Protein AF-A0A7C6ESM1-F1 (afdb_monomer)

Structure (mmCIF, N/CA/C/O backbone):
data_AF-A0A7C6ESM1-F1
#
_entry.id   AF-A0A7C6ESM1-F1
#
loop_
_atom_site.group_PDB
_atom_site.id
_atom_site.type_symbol
_atom_site.label_atom_id
_atom_site.label_alt_id
_atom_site.label_comp_id
_atom_site.label_asym_id
_atom_site.label_entity_id
_atom_site.label_seq_id
_atom_site.pdbx_PDB_ins_code
_atom_site.Cartn_x
_atom_site.Cartn_y
_atom_site.Cartn_z
_atom_site.occupancy
_atom_site.B_iso_or_equiv
_atom_site.auth_seq_id
_atom_site.auth_comp_id
_atom_site.auth_asym_id
_atom_site.auth_atom_id
_atom_site.pdbx_PDB_model_num
ATOM 1 N N . MET A 1 1 ? 34.064 18.690 -39.859 1.00 47.00 1 MET A N 1
ATOM 2 C CA . MET A 1 1 ? 33.308 17.710 -40.668 1.00 47.00 1 MET A CA 1
ATOM 3 C C . MET A 1 1 ? 33.018 16.510 -39.776 1.00 47.00 1 MET A C 1
ATOM 5 O O . MET A 1 1 ? 33.960 15.828 -39.401 1.00 47.00 1 MET A O 1
ATOM 9 N N . ARG A 1 2 ? 31.771 16.318 -39.319 1.00 55.22 2 ARG A N 1
ATOM 10 C CA . ARG A 1 2 ? 31.392 15.103 -38.573 1.00 55.22 2 ARG A CA 1
ATOM 11 C C . ARG A 1 2 ? 31.252 13.973 -39.590 1.00 55.22 2 ARG A C 1
ATOM 13 O O . ARG A 1 2 ? 30.474 14.120 -40.528 1.00 55.22 2 ARG A O 1
ATOM 20 N N . ALA A 1 3 ? 32.026 12.904 -39.425 1.00 63.38 3 ALA A N 1
ATOM 21 C CA . ALA A 1 3 ? 31.845 11.683 -40.199 1.00 63.38 3 ALA A CA 1
ATOM 22 C C . ALA A 1 3 ? 30.391 11.187 -40.041 1.00 63.38 3 ALA A C 1
ATOM 24 O O . ALA A 1 3 ? 29.836 11.321 -38.943 1.00 63.38 3 ALA A O 1
ATOM 25 N N . PRO A 1 4 ? 29.751 10.673 -41.106 1.00 61.50 4 PRO A N 1
ATOM 26 C CA . PRO A 1 4 ? 28.425 10.082 -40.987 1.00 61.50 4 PRO A CA 1
ATOM 27 C C . PRO A 1 4 ? 28.510 8.903 -40.012 1.00 61.50 4 PRO A C 1
ATOM 29 O O . PRO A 1 4 ? 29.367 8.036 -40.169 1.00 61.50 4 PRO A O 1
ATOM 32 N N . ALA A 1 5 ? 27.670 8.913 -38.974 1.00 61.34 5 ALA A N 1
ATOM 33 C CA . ALA A 1 5 ? 27.618 7.841 -37.986 1.00 61.34 5 ALA A CA 1
ATOM 34 C C . ALA A 1 5 ? 27.397 6.502 -38.704 1.00 61.34 5 ALA A C 1
ATOM 36 O O . ALA A 1 5 ? 26.463 6.376 -39.501 1.00 61.34 5 ALA A O 1
ATOM 37 N N . GLU A 1 6 ? 28.274 5.528 -38.459 1.00 64.88 6 GLU A N 1
ATOM 38 C CA . GLU A 1 6 ? 28.171 4.209 -39.073 1.00 64.88 6 GLU A CA 1
ATOM 39 C C . GLU A 1 6 ? 26.801 3.577 -38.759 1.00 64.88 6 GLU A C 1
ATOM 41 O O . GLU A 1 6 ? 26.305 3.697 -37.631 1.00 64.88 6 GLU A O 1
ATOM 46 N N . PRO A 1 7 ? 26.179 2.864 -39.717 1.00 64.56 7 PRO A N 1
ATOM 47 C CA . PRO A 1 7 ? 24.844 2.271 -39.557 1.00 64.56 7 PRO A CA 1
ATOM 48 C C . PRO A 1 7 ? 24.734 1.344 -38.332 1.00 64.56 7 PRO A C 1
ATOM 50 O O . PRO A 1 7 ? 23.654 1.149 -37.774 1.00 64.56 7 PRO A O 1
ATOM 53 N N . THR A 1 8 ? 25.865 0.827 -37.860 1.00 66.81 8 THR A N 1
ATOM 54 C CA . THR A 1 8 ? 26.013 -0.015 -36.673 1.00 66.81 8 THR A CA 1
ATOM 55 C C . THR A 1 8 ? 25.633 0.697 -35.364 1.00 66.81 8 THR A C 1
ATOM 57 O O . THR A 1 8 ? 25.074 0.064 -34.462 1.00 66.81 8 THR A O 1
ATOM 60 N N . GLU A 1 9 ? 25.881 2.006 -35.234 1.00 62.91 9 GLU A N 1
ATOM 61 C CA . GLU A 1 9 ? 25.527 2.769 -34.024 1.00 62.91 9 GLU A CA 1
ATOM 62 C C . GLU A 1 9 ? 24.034 3.104 -33.958 1.00 62.91 9 GLU A C 1
ATOM 64 O O . GLU A 1 9 ? 23.426 3.028 -32.885 1.00 62.91 9 GLU A O 1
ATOM 69 N N . ALA A 1 10 ? 23.422 3.410 -35.104 1.00 63.06 10 ALA A N 1
ATOM 70 C CA . ALA A 1 10 ? 21.995 3.706 -35.193 1.00 63.06 10 ALA A CA 1
ATOM 71 C C . ALA A 1 10 ? 21.147 2.489 -34.790 1.00 63.06 10 ALA A C 1
ATOM 73 O O . ALA A 1 10 ? 20.244 2.606 -33.960 1.00 63.06 10 ALA A O 1
ATOM 74 N N . ILE A 1 11 ? 21.501 1.297 -35.284 1.00 63.97 11 ILE A N 1
ATOM 75 C CA . ILE A 1 11 ? 20.814 0.042 -34.944 1.00 63.97 11 ILE A CA 1
ATOM 76 C C . ILE A 1 11 ? 20.977 -0.272 -33.449 1.00 63.97 11 ILE A C 1
ATOM 78 O O . ILE A 1 11 ? 20.012 -0.647 -32.776 1.00 63.97 11 ILE A O 1
ATOM 82 N N . ARG A 1 12 ? 22.174 -0.058 -32.884 1.00 67.94 12 ARG A N 1
ATOM 83 C CA . ARG A 1 12 ? 22.443 -0.247 -31.448 1.00 67.94 12 ARG A CA 1
ATOM 84 C C . ARG A 1 12 ? 21.600 0.687 -30.572 1.00 67.94 12 ARG A C 1
ATOM 86 O O . ARG A 1 12 ? 21.112 0.254 -29.526 1.00 67.94 12 ARG A O 1
ATOM 93 N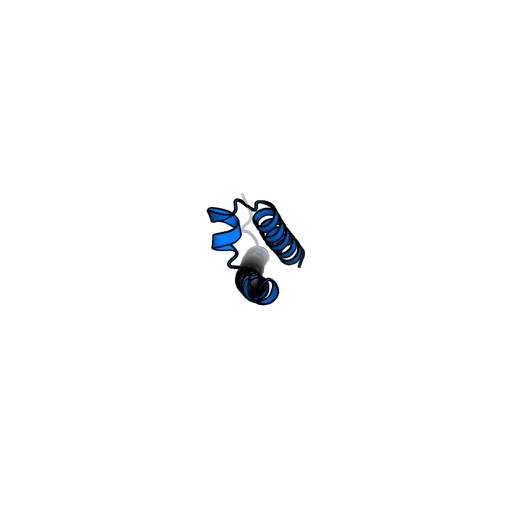 N . ASN A 1 13 ? 21.411 1.941 -30.982 1.00 65.31 13 ASN A N 1
ATOM 94 C CA . ASN A 1 13 ? 20.609 2.913 -30.239 1.00 65.31 13 ASN A CA 1
ATOM 95 C C . ASN A 1 13 ? 19.107 2.572 -30.282 1.00 65.31 13 ASN A C 1
ATOM 97 O O . ASN A 1 13 ? 18.457 2.520 -29.238 1.00 65.31 13 ASN A O 1
ATOM 101 N N . THR A 1 14 ? 18.574 2.207 -31.452 1.00 69.06 14 THR A N 1
ATOM 102 C CA . THR A 1 14 ? 17.181 1.745 -31.590 1.00 69.06 14 THR A CA 1
ATOM 103 C C . THR A 1 14 ? 16.914 0.496 -30.748 1.00 69.06 14 THR A C 1
ATOM 105 O O . THR A 1 14 ? 15.911 0.426 -30.040 1.00 69.06 14 THR A O 1
ATOM 108 N N . SER A 1 15 ? 17.849 -0.457 -30.742 1.00 68.50 15 SER A N 1
ATOM 109 C CA . SER A 1 15 ? 17.750 -1.684 -29.940 1.00 68.50 15 SER A CA 1
ATOM 110 C C . SER A 1 15 ? 17.698 -1.380 -28.438 1.00 68.50 15 SER A C 1
ATOM 112 O O . SER A 1 15 ? 16.871 -1.933 -27.715 1.00 68.50 15 SER A O 1
ATOM 114 N N . ARG A 1 16 ? 18.536 -0.446 -27.964 1.00 69.44 16 ARG A N 1
ATOM 115 C CA . ARG A 1 16 ? 18.522 0.029 -26.571 1.00 69.44 16 ARG A CA 1
ATOM 116 C C . ARG A 1 16 ? 17.213 0.726 -26.214 1.00 69.44 16 ARG A C 1
ATOM 118 O O . ARG A 1 16 ? 16.672 0.444 -25.150 1.00 69.44 16 ARG A O 1
ATOM 125 N N . GLY A 1 17 ? 16.677 1.569 -27.096 1.00 71.56 17 GLY A N 1
ATOM 126 C CA . GLY A 1 17 ? 15.396 2.244 -26.878 1.00 71.56 17 GLY A CA 1
ATOM 127 C C . GLY A 1 17 ? 14.237 1.265 -26.670 1.00 71.56 17 GLY A C 1
ATOM 128 O O . GLY A 1 17 ? 13.454 1.422 -25.735 1.00 71.56 17 GLY A O 1
ATOM 129 N N . VAL A 1 18 ? 14.172 0.200 -27.475 1.00 75.62 18 VAL A N 1
ATOM 130 C CA . VAL A 1 18 ? 13.127 -0.834 -27.363 1.00 75.62 18 VAL A CA 1
ATOM 131 C C . VAL A 1 18 ? 13.260 -1.646 -26.070 1.00 75.62 18 VAL A C 1
ATOM 133 O O . VAL A 1 18 ? 12.253 -1.932 -25.418 1.00 75.62 18 VAL A O 1
ATOM 136 N N . ILE A 1 19 ? 14.488 -1.990 -25.665 1.00 79.81 19 ILE A N 1
ATOM 137 C CA . ILE A 1 19 ? 14.744 -2.713 -24.409 1.00 79.81 19 ILE A CA 1
ATOM 138 C C . ILE A 1 19 ? 14.343 -1.847 -23.210 1.00 79.81 19 ILE A C 1
ATOM 140 O O . ILE A 1 19 ? 13.622 -2.311 -22.332 1.00 79.81 19 ILE A O 1
ATOM 144 N N . VAL A 1 20 ? 14.746 -0.575 -23.201 1.00 79.69 20 VAL A N 1
ATOM 145 C CA . VAL A 1 20 ? 14.423 0.372 -22.126 1.00 79.69 20 VAL A CA 1
ATOM 146 C C . VAL A 1 20 ? 12.910 0.582 -22.014 1.00 79.69 20 VAL A C 1
ATOM 148 O O . VAL A 1 20 ? 12.365 0.484 -20.917 1.00 79.69 20 VAL A O 1
ATOM 151 N N . MET A 1 21 ? 12.213 0.781 -23.137 1.00 78.12 21 MET A N 1
ATOM 152 C CA . MET A 1 21 ? 10.753 0.936 -23.170 1.00 78.12 21 MET A CA 1
ATOM 153 C C . MET A 1 21 ? 10.027 -0.285 -22.583 1.00 78.12 21 MET A C 1
ATOM 155 O O . MET A 1 21 ? 9.104 -0.137 -21.781 1.00 78.12 21 MET A O 1
ATOM 159 N N . ARG A 1 22 ? 10.462 -1.504 -22.937 1.00 79.00 22 ARG A N 1
ATOM 160 C CA . ARG A 1 22 ? 9.910 -2.745 -22.368 1.00 79.00 22 ARG A CA 1
ATOM 161 C C . ARG A 1 22 ? 10.152 -2.851 -20.866 1.00 79.00 22 ARG A C 1
ATOM 163 O O . ARG A 1 22 ? 9.239 -3.237 -20.141 1.00 79.00 22 ARG A O 1
ATOM 170 N N . THR A 1 23 ? 11.345 -2.493 -20.400 1.00 84.38 23 THR A N 1
ATOM 171 C CA . THR A 1 23 ? 11.668 -2.502 -18.970 1.00 84.38 23 THR A CA 1
ATOM 172 C C . THR A 1 23 ? 10.774 -1.536 -18.198 1.00 84.38 23 THR A C 1
ATOM 174 O O . THR A 1 23 ? 10.209 -1.926 -17.181 1.00 84.38 23 THR A O 1
ATOM 177 N N . TYR A 1 24 ? 10.556 -0.318 -18.700 1.00 85.31 24 TYR A N 1
ATOM 178 C CA . TYR A 1 24 ? 9.646 0.636 -18.058 1.00 85.31 24 TYR A CA 1
ATOM 179 C C . TYR A 1 24 ?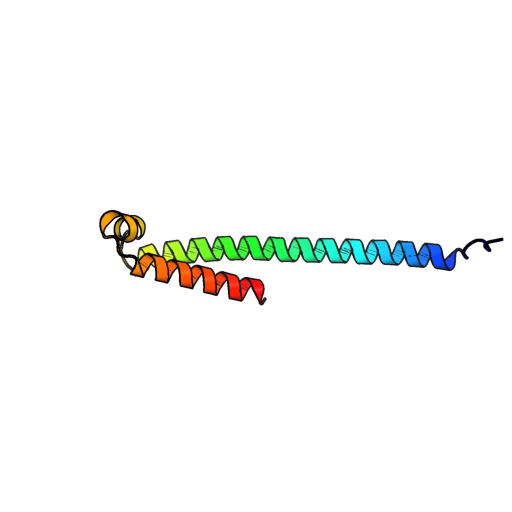 8.200 0.135 -18.000 1.00 85.31 24 TYR A C 1
ATOM 181 O O . TYR A 1 24 ? 7.553 0.274 -16.965 1.00 85.31 24 TYR A O 1
ATOM 189 N N . LEU A 1 25 ? 7.700 -0.490 -19.069 1.00 86.25 25 LEU A N 1
ATOM 190 C CA . LEU A 1 25 ? 6.359 -1.084 -19.081 1.00 86.25 25 LEU A CA 1
ATOM 191 C C . LEU A 1 25 ? 6.216 -2.221 -18.061 1.00 86.25 25 LEU A C 1
ATOM 193 O O . LEU A 1 25 ? 5.204 -2.295 -17.368 1.00 86.25 25 LEU A O 1
ATOM 197 N N . LEU A 1 26 ? 7.230 -3.081 -17.935 1.00 87.31 26 LEU A N 1
ATOM 198 C CA . LEU A 1 26 ? 7.248 -4.147 -16.930 1.00 87.31 26 LEU A CA 1
ATOM 199 C C . LEU A 1 26 ? 7.283 -3.588 -15.506 1.00 87.31 26 LEU A C 1
ATOM 201 O O . LEU A 1 26 ? 6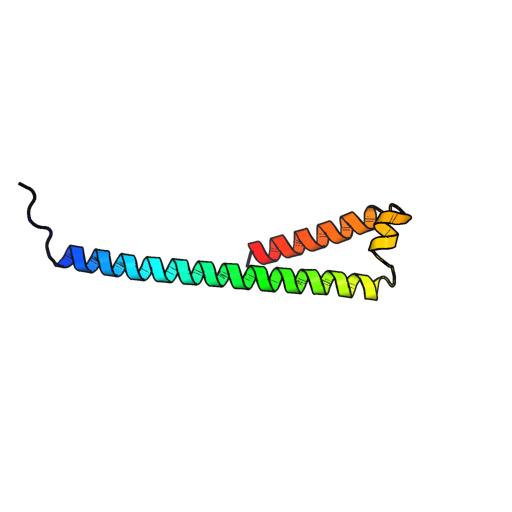.547 -4.074 -14.652 1.00 87.31 26 LEU A O 1
ATOM 205 N N . VAL A 1 27 ? 8.081 -2.547 -15.256 1.00 86.88 27 VAL A N 1
ATOM 206 C CA . VAL A 1 27 ? 8.123 -1.864 -13.954 1.00 86.88 27 VAL A CA 1
ATOM 207 C C . VAL A 1 27 ? 6.765 -1.243 -13.632 1.00 86.88 27 VAL A C 1
ATOM 209 O O . VAL A 1 27 ? 6.255 -1.427 -12.530 1.00 86.88 27 VAL A O 1
ATOM 212 N N . LEU A 1 28 ? 6.135 -0.571 -14.597 1.00 84.94 28 LEU A N 1
ATOM 213 C CA . LEU A 1 28 ? 4.819 0.035 -14.410 1.00 84.94 28 LEU A CA 1
ATOM 214 C C . LEU A 1 28 ? 3.745 -1.019 -14.110 1.00 84.94 28 LEU A C 1
ATOM 216 O O . LEU A 1 28 ? 2.962 -0.848 -13.177 1.00 84.94 28 LEU A O 1
ATOM 220 N N . ALA A 1 29 ? 3.733 -2.127 -14.854 1.00 87.38 29 ALA A N 1
ATOM 221 C CA . ALA A 1 29 ? 2.829 -3.244 -14.596 1.00 87.38 29 ALA A CA 1
ATOM 222 C C . ALA A 1 29 ? 3.076 -3.852 -13.207 1.00 87.38 29 ALA A C 1
ATOM 224 O O . ALA A 1 29 ? 2.126 -4.116 -12.471 1.00 87.38 29 ALA A O 1
ATOM 225 N N . HIS A 1 30 ? 4.341 -4.011 -12.811 1.00 84.31 30 HIS A N 1
ATOM 226 C CA . HIS A 1 30 ? 4.697 -4.543 -11.502 1.00 84.31 30 HIS A CA 1
ATOM 227 C C . HIS A 1 30 ? 4.209 -3.637 -10.362 1.00 84.31 30 HIS A C 1
ATOM 229 O O . HIS A 1 30 ? 3.632 -4.135 -9.392 1.00 84.31 30 HIS A O 1
ATOM 235 N N . VAL A 1 31 ? 4.390 -2.319 -10.481 1.00 85.56 31 VAL A N 1
ATOM 236 C CA . VAL A 1 31 ? 3.883 -1.339 -9.506 1.00 85.56 31 VAL A CA 1
ATOM 237 C C . VAL A 1 31 ? 2.353 -1.347 -9.474 1.00 85.56 31 VAL A C 1
ATOM 239 O O . VAL A 1 31 ? 1.763 -1.360 -8.395 1.00 85.56 31 VAL A O 1
ATOM 242 N N . GLY A 1 32 ? 1.701 -1.425 -10.636 1.00 86.00 32 GLY A N 1
ATOM 243 C CA . GLY A 1 32 ? 0.244 -1.516 -10.733 1.00 86.00 32 GLY A CA 1
ATOM 244 C C . GLY A 1 32 ? -0.320 -2.730 -9.991 1.00 86.00 32 GLY A C 1
ATOM 245 O O . GLY A 1 32 ? -1.236 -2.589 -9.181 1.00 86.00 32 GLY A O 1
ATOM 246 N N . VAL A 1 33 ? 0.271 -3.913 -10.191 1.00 87.00 33 VAL A N 1
ATOM 247 C CA . VAL A 1 33 ? -0.128 -5.139 -9.477 1.00 87.00 33 VAL A CA 1
ATOM 248 C C . VAL A 1 33 ? 0.054 -4.982 -7.964 1.00 87.00 33 VAL A C 1
ATOM 250 O O . VAL A 1 33 ? -0.839 -5.355 -7.205 1.00 87.00 33 VAL A O 1
ATOM 253 N N . ARG A 1 34 ? 1.154 -4.370 -7.507 1.00 82.44 34 ARG A N 1
ATOM 254 C CA . ARG A 1 34 ? 1.388 -4.103 -6.075 1.00 82.44 34 ARG A CA 1
ATOM 255 C C . ARG A 1 34 ? 0.319 -3.201 -5.467 1.00 82.44 34 ARG A C 1
ATOM 257 O O . ARG A 1 34 ? -0.168 -3.500 -4.379 1.00 82.44 34 ARG A O 1
ATOM 264 N N . CYS A 1 35 ? -0.089 -2.143 -6.169 1.00 83.88 35 CYS A N 1
ATOM 265 C CA . CYS A 1 35 ? -1.181 -1.278 -5.716 1.00 83.88 35 CYS A CA 1
ATOM 266 C C . CYS A 1 35 ? -2.492 -2.053 -5.551 1.00 83.88 35 CYS A C 1
ATOM 268 O O . CYS A 1 35 ? -3.175 -1.886 -4.542 1.00 83.88 35 CYS A O 1
ATOM 270 N N . VAL A 1 36 ? -2.831 -2.931 -6.498 1.00 88.00 36 VAL A N 1
ATOM 271 C CA . VAL A 1 36 ? -4.053 -3.746 -6.418 1.00 88.00 36 VAL A CA 1
ATOM 272 C C . VAL A 1 36 ? -3.998 -4.707 -5.227 1.00 88.00 36 VAL A C 1
ATOM 274 O O . VAL A 1 36 ? -4.962 -4.793 -4.466 1.00 88.00 36 VAL A O 1
ATOM 277 N N . VAL A 1 37 ? -2.863 -5.380 -5.019 1.00 87.56 37 VAL A N 1
ATOM 278 C CA . VAL A 1 37 ? -2.660 -6.280 -3.870 1.00 87.56 37 VAL A CA 1
ATOM 279 C C . VAL A 1 37 ? -2.763 -5.515 -2.549 1.00 87.56 37 VAL A C 1
ATOM 281 O O . VAL A 1 37 ? -3.413 -5.991 -1.621 1.00 87.56 37 VAL A O 1
ATOM 284 N N . TYR A 1 38 ? -2.189 -4.312 -2.472 1.00 84.88 38 TYR A N 1
ATOM 285 C CA . TYR A 1 38 ? -2.280 -3.463 -1.285 1.00 84.88 38 TYR A CA 1
ATOM 286 C C . TYR A 1 38 ? -3.726 -3.075 -0.961 1.00 84.88 38 TYR A C 1
ATOM 288 O O . TYR A 1 38 ? -4.153 -3.211 0.182 1.00 84.88 38 TYR A O 1
ATOM 296 N N . ILE A 1 39 ? -4.502 -2.648 -1.962 1.00 85.69 39 ILE A N 1
ATOM 297 C CA . ILE A 1 39 ? -5.919 -2.296 -1.782 1.00 85.69 39 ILE A CA 1
ATOM 298 C C . ILE A 1 39 ? -6.720 -3.518 -1.314 1.00 85.69 39 ILE A C 1
ATOM 300 O O . ILE A 1 39 ? -7.505 -3.418 -0.371 1.00 85.69 39 ILE A O 1
ATOM 304 N N . ALA A 1 40 ? -6.493 -4.686 -1.920 1.00 88.06 40 ALA A N 1
ATOM 305 C CA . ALA A 1 40 ? -7.163 -5.920 -1.519 1.00 88.06 40 ALA A CA 1
ATOM 306 C C . ALA A 1 40 ? -6.823 -6.313 -0.070 1.00 88.06 40 ALA A C 1
ATOM 308 O O . ALA A 1 40 ? -7.721 -6.630 0.713 1.00 88.06 40 ALA A O 1
ATOM 309 N N . ALA A 1 41 ? -5.545 -6.238 0.312 1.00 85.81 41 ALA A N 1
ATOM 310 C CA . ALA A 1 41 ? -5.093 -6.528 1.668 1.00 85.81 41 ALA A CA 1
ATOM 311 C C . ALA A 1 41 ? -5.656 -5.527 2.687 1.00 85.81 41 ALA A C 1
ATOM 313 O O . ALA A 1 41 ? -6.115 -5.933 3.752 1.00 85.81 41 ALA A O 1
ATOM 314 N N . ALA A 1 42 ? -5.700 -4.239 2.342 1.00 84.00 42 ALA A N 1
ATOM 315 C CA . ALA A 1 42 ? -6.313 -3.186 3.144 1.00 84.00 42 ALA A CA 1
ATOM 316 C C . ALA A 1 42 ? -7.810 -3.444 3.396 1.00 84.00 42 ALA A C 1
ATOM 318 O O . ALA A 1 42 ? -8.271 -3.372 4.538 1.00 84.00 42 ALA A O 1
ATOM 319 N N . CYS A 1 43 ? -8.567 -3.802 2.353 1.00 85.31 43 CYS A N 1
ATOM 320 C CA . CYS A 1 43 ? -9.983 -4.153 2.476 1.00 85.31 43 CYS A CA 1
ATOM 321 C C . CYS A 1 43 ? -10.200 -5.405 3.336 1.00 85.31 43 CYS A C 1
ATOM 323 O O . CYS A 1 43 ? -11.092 -5.419 4.187 1.00 85.31 43 CYS A O 1
ATOM 325 N N . LEU A 1 44 ? -9.378 -6.442 3.147 1.00 86.19 44 LEU A N 1
ATOM 326 C CA . LEU A 1 44 ? -9.437 -7.656 3.961 1.00 86.19 44 LEU A CA 1
ATOM 327 C C . LEU A 1 44 ? -9.128 -7.361 5.424 1.00 86.19 44 LEU A C 1
ATOM 329 O O . LEU A 1 44 ? -9.863 -7.805 6.300 1.00 86.19 44 LEU A O 1
ATOM 333 N N . ALA A 1 45 ? -8.085 -6.579 5.690 1.00 82.94 45 ALA A N 1
ATOM 334 C CA . ALA A 1 45 ? -7.691 -6.214 7.038 1.00 82.94 45 ALA A CA 1
ATOM 335 C C . ALA A 1 45 ? -8.819 -5.463 7.761 1.00 82.94 45 ALA A C 1
ATOM 337 O O . ALA A 1 45 ? -9.160 -5.817 8.887 1.00 82.94 45 ALA A O 1
ATOM 338 N N . TYR A 1 46 ? -9.472 -4.510 7.087 1.00 79.12 46 TYR A N 1
ATOM 339 C CA . TYR A 1 46 ? -10.636 -3.801 7.625 1.00 79.12 46 TYR A CA 1
ATOM 340 C C . TYR A 1 46 ? -11.812 -4.744 7.934 1.00 79.12 46 TYR A C 1
ATOM 342 O O . TYR A 1 46 ? -12.382 -4.698 9.025 1.00 79.12 46 TYR A O 1
ATOM 350 N N . GLY A 1 47 ? -12.154 -5.640 7.001 1.00 79.94 47 GLY A N 1
ATOM 351 C CA . GLY A 1 47 ? -13.250 -6.597 7.180 1.00 79.94 47 GLY A CA 1
ATOM 352 C C . GLY A 1 47 ? -12.985 -7.632 8.280 1.00 79.94 47 GLY A C 1
ATOM 353 O O . GLY A 1 47 ? -13.883 -7.953 9.062 1.00 79.94 47 GLY A O 1
ATOM 354 N N . ILE A 1 48 ? -11.749 -8.131 8.372 1.00 82.81 48 ILE A N 1
ATOM 355 C CA . ILE A 1 48 ? -11.318 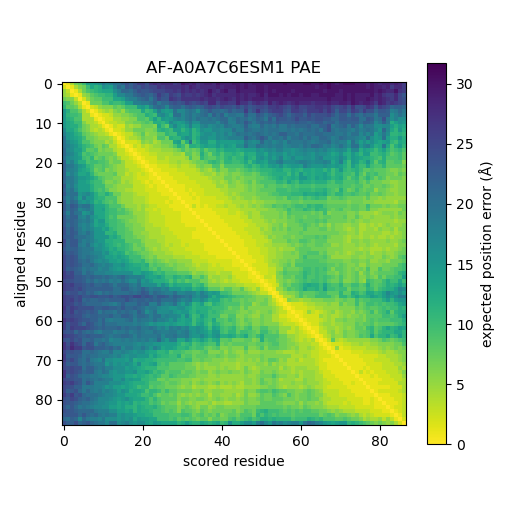-9.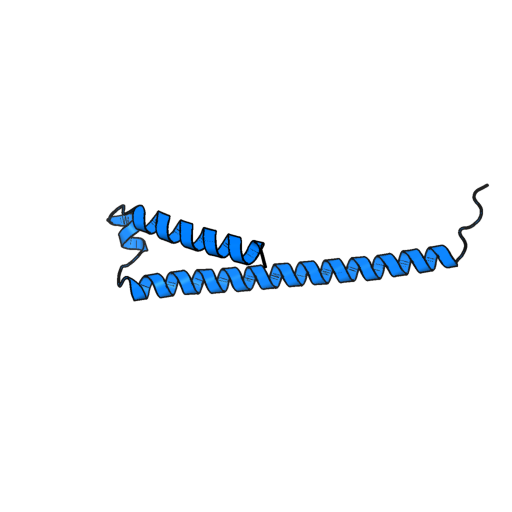058 9.424 1.00 82.81 48 ILE A CA 1
ATOM 356 C C . ILE A 1 48 ? -11.363 -8.355 10.777 1.00 82.81 48 ILE A C 1
ATOM 358 O O . ILE A 1 48 ? -11.928 -8.918 11.708 1.00 82.81 48 ILE A O 1
ATOM 362 N N . PHE A 1 49 ? -10.856 -7.124 10.887 1.00 75.31 49 PHE A N 1
ATOM 363 C CA . PHE A 1 49 ? -10.914 -6.364 12.136 1.00 75.31 49 PHE A CA 1
ATOM 364 C C . PHE A 1 49 ? -12.350 -6.140 12.616 1.00 75.31 49 PHE A C 1
ATOM 366 O O . PHE A 1 49 ? -12.635 -6.365 13.790 1.00 75.31 49 PHE A O 1
ATOM 373 N N . GLY A 1 50 ? -13.274 -5.789 11.715 1.00 71.19 50 GLY A N 1
ATOM 374 C CA . GLY A 1 50 ? -14.691 -5.647 12.062 1.00 71.19 50 GLY A CA 1
ATOM 375 C C . GLY A 1 50 ? -15.306 -6.937 12.617 1.00 71.19 50 GLY A C 1
ATOM 376 O O . GLY A 1 50 ? -16.029 -6.908 13.613 1.00 71.19 50 GLY A O 1
ATOM 377 N N . LYS A 1 51 ? -14.975 -8.096 12.030 1.00 74.62 51 LYS A N 1
ATOM 378 C CA . LYS A 1 51 ? -15.481 -9.395 12.507 1.00 74.62 51 LYS A CA 1
ATOM 379 C C . LYS A 1 51 ? -14.797 -9.895 13.777 1.00 74.62 51 LYS A C 1
ATOM 381 O O . LYS A 1 51 ? -15.477 -10.446 14.639 1.00 74.62 51 LYS A O 1
ATOM 386 N N . LEU A 1 52 ? -13.482 -9.726 13.888 1.00 70.75 52 LEU A N 1
ATOM 387 C CA . LEU A 1 52 ? -12.683 -10.247 14.997 1.00 70.75 52 LEU A CA 1
ATOM 388 C C . LEU A 1 52 ? -12.969 -9.483 16.289 1.00 70.75 52 LEU A C 1
ATOM 390 O O . LEU A 1 52 ? -13.120 -10.083 17.349 1.00 70.75 52 LEU A O 1
ATOM 394 N N . CYS A 1 53 ? -13.096 -8.162 16.186 1.00 66.25 53 CYS A N 1
ATOM 395 C CA . CYS A 1 53 ? -13.382 -7.323 17.335 1.00 66.25 53 CYS A CA 1
ATOM 396 C C . CYS A 1 53 ? -14.872 -7.296 17.695 1.00 66.25 53 CYS A C 1
ATOM 398 O O . CYS A 1 53 ? -15.178 -6.891 18.808 1.00 66.25 53 CYS A O 1
ATOM 400 N N . ARG A 1 54 ? -15.803 -7.721 16.814 1.00 66.19 54 ARG A N 1
ATOM 401 C CA . ARG A 1 54 ? -17.266 -7.534 17.002 1.00 66.19 54 ARG A CA 1
ATOM 402 C C . ARG A 1 54 ? -17.639 -6.086 17.371 1.00 66.19 54 ARG A C 1
ATOM 404 O O . ARG A 1 54 ? -18.663 -5.835 17.998 1.00 66.19 54 ARG A O 1
ATOM 411 N N . ILE A 1 55 ? -16.786 -5.143 16.992 1.00 65.69 55 ILE A N 1
ATOM 412 C CA . ILE A 1 55 ? -16.889 -3.731 17.326 1.00 65.69 55 ILE A CA 1
ATOM 413 C C . ILE A 1 55 ? -17.065 -2.981 16.014 1.00 65.69 55 ILE A C 1
ATOM 415 O O . ILE A 1 55 ? -16.310 -3.195 15.061 1.00 65.69 55 ILE A O 1
ATOM 419 N N . ASP A 1 56 ? -18.036 -2.074 15.976 1.00 69.44 56 ASP A N 1
ATOM 420 C CA . ASP A 1 56 ? -18.136 -1.093 14.906 1.00 69.44 56 ASP A CA 1
ATOM 421 C C . ASP A 1 56 ? -16.960 -0.122 15.025 1.00 69.44 56 ASP A C 1
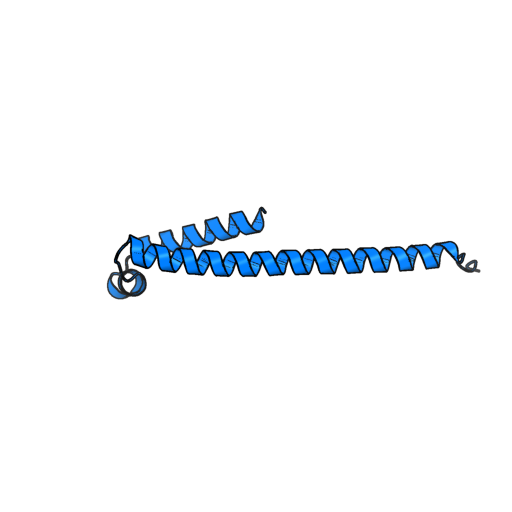ATOM 423 O O . ASP A 1 56 ? -17.000 0.836 15.794 1.00 69.44 56 ASP A O 1
ATOM 427 N N . LEU A 1 57 ? -15.889 -0.358 14.258 1.00 68.06 57 LEU A N 1
ATOM 428 C CA . LEU A 1 57 ? -14.685 0.483 14.288 1.00 68.06 57 LEU A CA 1
ATOM 429 C C . LEU A 1 57 ? -15.013 1.966 14.081 1.00 68.06 57 LEU A C 1
ATOM 431 O O . LEU A 1 57 ? -14.368 2.839 14.661 1.00 68.06 57 LEU A O 1
ATOM 435 N N . ARG A 1 58 ? -16.026 2.255 13.259 1.00 69.25 58 ARG A N 1
ATOM 436 C CA . ARG A 1 58 ? -16.482 3.620 12.997 1.00 69.25 58 ARG A CA 1
ATOM 437 C C . ARG A 1 58 ? -17.143 4.244 14.229 1.00 69.25 58 ARG A C 1
ATOM 439 O O . ARG A 1 58 ? -16.848 5.396 14.534 1.00 69.25 58 ARG A O 1
ATOM 446 N N . ALA A 1 59 ? -17.980 3.493 14.944 1.00 71.88 59 ALA A N 1
ATOM 447 C CA . ALA A 1 59 ? -18.596 3.947 16.190 1.00 71.88 59 ALA A CA 1
ATOM 448 C C . ALA A 1 59 ? -17.542 4.103 17.300 1.00 71.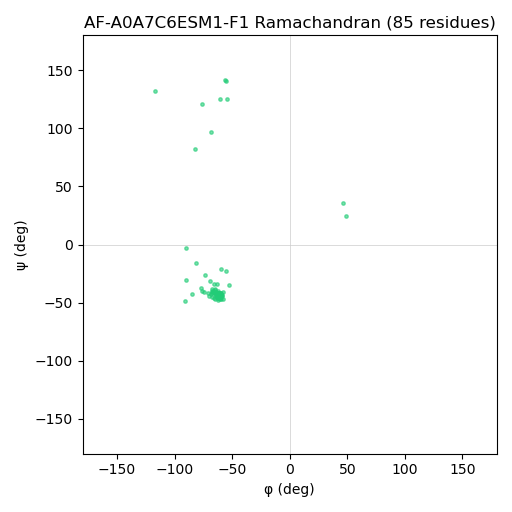88 59 ALA A C 1
ATOM 450 O O . ALA A 1 59 ? -17.503 5.116 17.991 1.00 71.88 59 ALA A O 1
ATOM 451 N N . GLU A 1 60 ? -16.600 3.167 17.411 1.00 73.12 60 GLU A N 1
ATOM 452 C CA . GLU A 1 60 ? -15.550 3.198 18.436 1.00 73.12 60 GLU A CA 1
ATOM 453 C C . GLU A 1 60 ? -14.600 4.402 18.261 1.00 73.12 60 GLU A C 1
ATOM 455 O O . GLU A 1 60 ? -14.216 5.057 19.234 1.00 73.12 60 GLU A O 1
ATOM 460 N N . MET A 1 61 ? -14.253 4.750 17.016 1.00 70.38 61 MET A N 1
ATOM 461 C CA . MET A 1 61 ? -13.408 5.914 16.722 1.00 70.38 61 MET A CA 1
ATOM 462 C C . MET A 1 61 ? -14.149 7.249 16.877 1.00 70.38 61 MET A C 1
ATOM 464 O O . MET A 1 61 ? -13.568 8.204 17.392 1.00 70.38 61 MET A O 1
ATOM 468 N N . VAL A 1 62 ? -15.410 7.334 16.437 1.00 74.56 62 VAL A N 1
ATOM 469 C CA . VAL A 1 62 ? -16.156 8.606 16.381 1.00 74.56 62 VAL A CA 1
ATOM 470 C C . VAL A 1 62 ? -16.941 8.875 17.664 1.00 74.56 62 VAL A C 1
ATOM 472 O O . VAL A 1 62 ? -16.844 9.969 18.214 1.00 74.56 62 VAL A O 1
ATOM 475 N N . GLU A 1 63 ? -17.693 7.894 18.161 1.00 76.94 63 GLU A N 1
ATOM 476 C CA . GLU A 1 63 ? -18.569 8.064 19.329 1.00 76.94 63 GLU A CA 1
ATOM 477 C C . GLU A 1 63 ? -17.810 7.866 20.636 1.00 76.94 63 GLU A C 1
ATOM 479 O O . GLU A 1 63 ? -17.962 8.654 21.567 1.00 76.94 63 GLU A O 1
ATOM 484 N N . ARG A 1 64 ? -16.942 6.850 20.709 1.00 76.81 64 ARG A N 1
ATOM 485 C CA . ARG A 1 64 ? -16.168 6.563 21.929 1.00 76.81 64 ARG A CA 1
ATOM 486 C C . ARG A 1 64 ? -14.825 7.285 21.993 1.00 76.81 64 ARG A C 1
ATOM 488 O O . ARG A 1 64 ? -14.130 7.164 23.000 1.00 76.81 64 ARG A O 1
ATOM 495 N N . ARG A 1 65 ? -14.457 8.041 20.945 1.00 75.19 65 ARG A N 1
ATOM 496 C CA . ARG A 1 65 ? -13.150 8.717 20.800 1.00 75.19 65 ARG A CA 1
ATOM 497 C C . ARG A 1 65 ? -11.977 7.795 21.148 1.00 75.19 65 ARG A C 1
ATOM 499 O O . ARG A 1 65 ? -10.974 8.224 21.721 1.00 75.19 65 ARG A O 1
ATOM 506 N N . ASN A 1 66 ? -12.101 6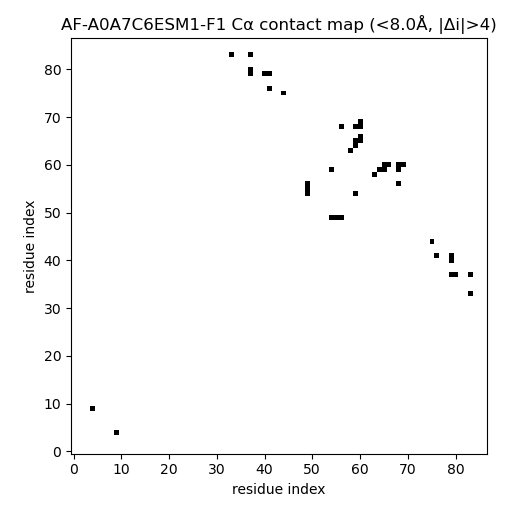.511 20.825 1.00 74.50 66 ASN A N 1
ATOM 507 C CA . ASN A 1 66 ? -11.085 5.536 21.168 1.00 74.50 66 ASN A CA 1
ATOM 508 C C . ASN A 1 66 ? -9.959 5.578 20.127 1.00 74.50 66 ASN A C 1
ATOM 510 O O . ASN A 1 66 ? -9.902 4.783 19.186 1.00 74.50 66 ASN A O 1
ATOM 514 N N . TRP A 1 67 ? -9.051 6.538 20.301 1.00 77.69 67 TRP A N 1
ATOM 515 C CA . TRP A 1 67 ? -7.897 6.753 19.425 1.00 77.69 67 TRP A CA 1
ATOM 516 C C . TRP A 1 67 ? -6.960 5.544 19.350 1.00 77.69 67 TRP A C 1
ATOM 518 O O . TRP A 1 67 ? -6.239 5.397 18.365 1.00 77.69 67 TRP A O 1
ATOM 528 N N . GLY A 1 68 ? -7.001 4.647 20.342 1.00 78.06 68 GLY A N 1
ATOM 529 C CA . GLY A 1 68 ? -6.237 3.402 20.325 1.00 78.06 68 GLY A CA 1
ATOM 530 C C . GLY A 1 68 ? -6.569 2.539 19.108 1.00 78.06 68 GLY A C 1
ATOM 531 O O . GLY A 1 68 ? -5.660 2.034 18.456 1.00 78.06 68 GLY A O 1
ATOM 532 N N . VAL A 1 69 ? -7.849 2.450 18.730 1.00 77.00 69 VAL A N 1
ATOM 533 C CA . VAL A 1 69 ? -8.289 1.698 17.542 1.00 77.00 69 VAL A CA 1
ATOM 534 C C . VAL A 1 69 ? -7.795 2.361 16.255 1.00 77.00 69 VAL A C 1
ATOM 536 O O . VAL A 1 69 ? -7.356 1.668 15.340 1.00 77.00 69 VAL A O 1
ATOM 539 N N . ALA A 1 70 ? -7.798 3.695 16.200 1.00 77.62 70 ALA A N 1
ATOM 540 C CA . ALA A 1 70 ? -7.289 4.444 15.053 1.00 77.62 70 ALA A CA 1
ATOM 541 C C . ALA A 1 70 ? -5.776 4.237 14.858 1.00 77.62 70 ALA A C 1
ATOM 543 O O . ALA A 1 70 ? -5.325 4.021 13.734 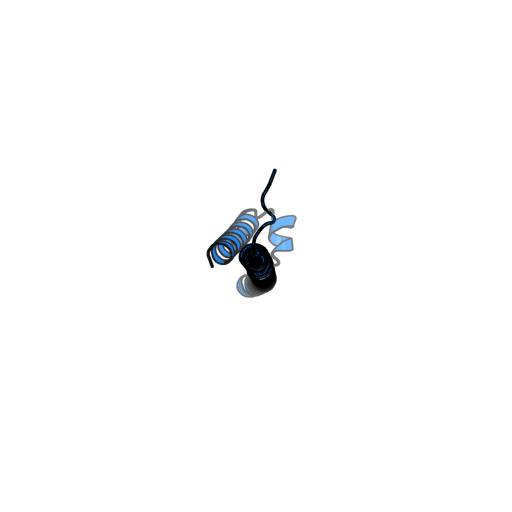1.00 77.62 70 ALA A O 1
ATOM 544 N N . ILE A 1 71 ? -4.999 4.240 15.947 1.00 83.69 71 ILE A N 1
ATOM 545 C CA . ILE A 1 71 ? -3.553 3.969 15.919 1.00 83.69 71 ILE A CA 1
ATOM 546 C C . ILE A 1 71 ? -3.282 2.527 15.485 1.00 83.69 71 ILE A C 1
ATOM 548 O O . ILE A 1 71 ? -2.394 2.292 14.669 1.00 83.69 71 ILE A O 1
ATOM 552 N N . LEU A 1 72 ? -4.065 1.567 15.980 1.00 83.00 72 LEU A N 1
ATOM 553 C CA . LEU A 1 72 ? -3.924 0.157 15.619 1.00 83.00 72 LEU A CA 1
ATOM 554 C C . LEU A 1 72 ? -4.173 -0.047 14.118 1.00 83.00 72 LEU A C 1
ATOM 556 O O . LEU A 1 72 ? -3.343 -0.647 13.434 1.00 83.00 72 LEU A O 1
ATOM 560 N N . LEU A 1 73 ? -5.241 0.556 13.585 1.00 81.44 73 LEU A N 1
ATOM 561 C CA . LEU A 1 73 ? -5.545 0.543 12.154 1.00 81.44 73 LEU A CA 1
ATOM 562 C C . LEU A 1 73 ? -4.450 1.242 11.333 1.00 81.44 73 LEU A C 1
ATOM 564 O O . LEU A 1 73 ? -4.015 0.721 10.310 1.00 81.44 73 LEU A O 1
ATOM 568 N N . GLY A 1 74 ? -3.959 2.389 11.809 1.00 83.38 74 GLY A N 1
ATOM 569 C CA . GLY A 1 74 ? -2.857 3.119 11.186 1.00 83.38 74 GLY A CA 1
ATOM 570 C C . GLY A 1 74 ? -1.568 2.299 11.123 1.00 83.38 74 GLY A C 1
ATOM 571 O O . GLY A 1 74 ? -0.937 2.233 10.072 1.00 83.38 74 GLY A O 1
ATOM 572 N N . SER A 1 75 ? -1.205 1.611 12.209 1.00 86.56 75 SER A N 1
ATOM 573 C CA . SER A 1 75 ? -0.019 0.746 12.257 1.00 86.56 75 SER A CA 1
ATOM 574 C C . SER A 1 75 ? -0.141 -0.468 11.332 1.00 86.56 75 SER A C 1
ATOM 576 O O . SER A 1 75 ? 0.841 -0.881 10.719 1.00 86.56 75 SER A O 1
ATOM 578 N N . LEU A 1 76 ? -1.357 -0.995 11.165 1.00 82.50 76 LEU A N 1
ATOM 579 C CA . LEU A 1 76 ? -1.649 -2.100 10.261 1.00 82.50 76 LEU A CA 1
ATOM 580 C C . LEU A 1 76 ? -1.469 -1.679 8.797 1.00 82.50 76 LEU A C 1
ATOM 582 O O . LEU A 1 76 ? -0.811 -2.383 8.031 1.00 82.50 76 LEU A O 1
ATOM 586 N N . PHE A 1 77 ? -1.991 -0.505 8.423 1.00 83.94 77 PHE A N 1
ATOM 587 C CA . PHE A 1 77 ? -1.764 0.065 7.093 1.00 83.94 77 PHE A CA 1
ATOM 588 C C . PHE A 1 77 ? -0.292 0.411 6.863 1.00 83.94 77 PHE A C 1
ATOM 590 O O . PHE A 1 77 ? 0.228 0.150 5.783 1.00 83.94 77 PHE A O 1
ATOM 597 N N . LEU A 1 78 ? 0.405 0.926 7.880 1.00 85.81 78 LEU A N 1
ATOM 598 C CA . LEU A 1 78 ? 1.835 1.219 7.799 1.00 85.81 78 LEU A CA 1
ATOM 599 C C . LEU A 1 78 ? 2.666 -0.055 7.573 1.00 85.81 78 LEU A C 1
ATOM 601 O O . LEU A 1 78 ? 3.542 -0.070 6.711 1.00 85.81 78 LEU A O 1
ATOM 605 N N . GLY A 1 79 ? 2.363 -1.137 8.296 1.00 83.81 79 GLY A N 1
ATOM 606 C CA . GLY A 1 79 ? 3.017 -2.434 8.118 1.00 83.81 79 GLY A CA 1
ATOM 607 C C . GLY A 1 79 ? 2.756 -3.035 6.736 1.00 83.81 79 GLY A C 1
ATOM 608 O O . GLY A 1 79 ? 3.690 -3.482 6.071 1.00 83.81 79 GLY A O 1
ATOM 609 N N . LEU A 1 80 ? 1.510 -2.975 6.256 1.00 80.25 80 LEU A N 1
ATOM 610 C CA . LEU A 1 80 ? 1.154 -3.391 4.896 1.00 80.25 80 LEU A CA 1
ATOM 611 C C . LEU A 1 80 ? 1.897 -2.567 3.836 1.00 80.25 80 LEU A C 1
ATOM 613 O O . LEU A 1 80 ? 2.386 -3.130 2.858 1.00 80.25 80 LEU A O 1
ATOM 617 N N . ALA A 1 81 ? 2.015 -1.252 4.033 1.00 81.06 81 ALA A N 1
ATOM 618 C CA . ALA A 1 81 ? 2.685 -0.363 3.090 1.00 81.06 81 ALA A CA 1
ATOM 619 C C . ALA A 1 81 ? 4.188 -0.654 3.028 1.00 81.06 81 ALA A C 1
ATOM 621 O O . ALA A 1 81 ? 4.762 -0.702 1.942 1.00 81.06 81 ALA A O 1
ATOM 622 N N . TYR A 1 82 ? 4.810 -0.918 4.179 1.00 83.50 82 TYR A N 1
ATOM 623 C CA . TYR A 1 82 ? 6.212 -1.316 4.254 1.00 83.50 82 TYR A CA 1
ATOM 624 C C . TYR A 1 82 ? 6.473 -2.638 3.526 1.00 83.50 82 TYR A C 1
ATOM 626 O O . TYR A 1 82 ? 7.388 -2.716 2.712 1.00 83.50 82 TYR A O 1
ATOM 634 N N . ILE A 1 83 ? 5.645 -3.659 3.769 1.00 78.38 83 ILE A N 1
ATOM 635 C CA . ILE A 1 83 ? 5.782 -4.970 3.121 1.00 78.38 83 ILE A CA 1
ATOM 636 C C . ILE A 1 83 ? 5.648 -4.835 1.599 1.00 78.38 83 ILE A C 1
ATOM 638 O O . ILE A 1 83 ? 6.479 -5.358 0.863 1.00 78.38 83 ILE A O 1
ATOM 642 N N . VAL A 1 84 ? 4.651 -4.092 1.112 1.00 73.69 84 VAL A N 1
ATOM 643 C CA . VAL A 1 84 ? 4.446 -3.889 -0.333 1.00 73.69 84 VAL A CA 1
ATOM 644 C C . VAL A 1 84 ? 5.547 -3.033 -0.969 1.00 73.69 84 VAL A C 1
ATOM 646 O O . VAL A 1 84 ? 5.877 -3.236 -2.137 1.00 73.69 84 VAL A O 1
ATOM 649 N N . GLY A 1 85 ? 6.122 -2.089 -0.221 1.00 69.88 85 GLY A N 1
ATOM 650 C CA . GLY A 1 85 ? 7.256 -1.285 -0.676 1.00 69.88 85 GLY A CA 1
ATOM 651 C C . GLY A 1 85 ? 8.584 -2.052 -0.723 1.00 69.88 85 GLY A C 1
ATOM 652 O O . GLY A 1 85 ? 9.459 -1.674 -1.496 1.00 69.88 85 GLY A O 1
ATOM 653 N N . GLN A 1 86 ? 8.728 -3.101 0.093 1.00 70.56 86 GLN A N 1
ATOM 654 C CA . GLN A 1 86 ? 9.932 -3.938 0.196 1.00 70.56 86 GLN A CA 1
ATOM 655 C C . GLN A 1 86 ? 9.949 -5.141 -0.755 1.00 70.56 86 GLN A C 1
ATOM 657 O O . GLN A 1 86 ? 11.033 -5.574 -1.144 1.00 70.56 86 GLN A O 1
ATOM 662 N N . MET A 1 87 ? 8.784 -5.707 -1.094 1.00 57.78 87 MET A N 1
ATOM 663 C CA . MET A 1 87 ? 8.684 -6.719 -2.160 1.00 57.78 87 MET A CA 1
ATOM 664 C C . MET A 1 87 ? 9.035 -6.117 -3.512 1.00 57.78 87 MET A C 1
ATOM 666 O O . MET A 1 87 ? 9.308 -6.869 -4.470 1.00 57.78 87 MET A O 1
#

Sequence (87 aa):
MRAPAEPTEAIRNTSRGVIVMRTYLLVLAHVGVRCVVYIAAACLAYGIFGKLCRIDLRAEMVERRNWGVAILLGSLFLGLAYIVGQM

Radius of gyration: 24.55 Å; Cα contacts (8 Å, |Δi|>4): 22; chains: 1; bounding box: 52×28×63 Å

pLDDT: mean 76.33, std 8.96, range [47.0, 88.06]

Nearest PDB structures (foldseek):
  6z11-assembly1_D  TM=6.498E-01  e=8.342E+00  Mycolicibacterium smegmatis MC2 155

Solvent-accessible surface area (backbone atoms only — not comparable to full-atom values): 5000 Å² total; per-residue (Å²): 134,84,75,81,79,58,72,71,59,56,54,52,50,55,53,50,52,55,52,52,53,50,51,52,52,51,50,52,51,52,54,51,53,49,52,53,53,50,54,52,51,52,53,48,51,54,55,47,49,38,63,74,65,74,42,60,63,67,50,40,45,67,76,64,60,36,58,67,60,56,51,52,53,48,51,50,53,50,52,53,50,52,51,65,73,71,109

Mean predicted aligned error: 11.07 Å

Secondary structure (DSSP, 8-state):
-PPPPPHHHHHHHHHHHHHHHHHHHHHHHHHHHHHHHHHHHHHHHHHHHHHHH-S-HHHHHHTS--HHHHHHHHHHHHHHHHHHHH-

Foldseek 3Di:
DDDDPPPVVVVVVVVVVVVVVVVVVVVVVLVVVLVVVLVVVLVVVVVCCCVVVVDPLVCCCPVVVPCVSVVVSVVVSVVSVVVSVVD